Protein AF-C9R7N5-F1 (afdb_monomer)

Solvent-accessible surface area (backbone atoms only — not comparable to full-atom values): 5030 Å² total; per-residue (Å²): 132,84,88,84,88,86,80,94,76,95,68,97,68,70,79,69,51,72,64,61,51,51,50,54,52,50,52,49,51,51,36,51,52,50,32,52,52,30,48,52,46,50,78,70,49,58,80,91,46,45,68,59,29,52,51,50,31,54,51,31,52,52,50,45,53,50,51,52,52,48,32,59,76,58,67,59,68,88,73,76,78,131

Sequence (82 aa):
MMLEKETQGGNGAVFFRRAEREELLQEYRQALEAKAVCRCHFDFCDPEYTDATIFALGAAERRLAALIKTARKEKVTAWRRP

Mean predicted aligned error: 10.98 Å

Radius of gyration: 19.38 Å; Cα contacts (8 Å, |Δi|>4): 38; chains: 1; bounding box: 43×30×56 Å

Foldseek 3Di:
DDDDDDDDDDDPQPPDPPVNLVVLVVQLVVLVVQLVVLVVCCVPPDPVCNVVSVVSNVVSVVSNVVSVVVCVVNVRDPDDDD

Organism: Ammonifex degensii (strain DSM 10501 / KC4) (NCBI:txid429009)

Secondary structure (DSSP, 8-state):
-----------------HHHHHHHHHHHHHHHHHHHHHHHHHHH--GGGHHHHHHHHHHHHHHHHHHHHHHHHTT-------

pLDDT: mean 78.36, std 19.92, range [32.75, 95.44]

Structure (mmCIF, N/CA/C/O backbone):
data_AF-C9R7N5-F1
#
_entry.id   AF-C9R7N5-F1
#
loop_
_atom_site.group_PDB
_atom_site.id
_atom_site.type_symbol
_atom_site.label_atom_id
_atom_site.label_alt_id
_atom_site.label_comp_id
_atom_site.label_asym_id
_atom_site.label_entity_id
_atom_site.label_seq_id
_atom_site.pdbx_PDB_ins_code
_atom_site.Cartn_x
_atom_site.Cartn_y
_atom_site.Cartn_z
_atom_site.occupancy
_atom_site.B_iso_or_equiv
_atom_site.auth_seq_id
_atom_site.auth_comp_id
_atom_site.auth_asym_id
_atom_site.auth_atom_id
_atom_site.pdbx_PDB_model_num
ATOM 1 N N . MET A 1 1 ? -23.122 26.235 35.541 1.00 38.09 1 MET A N 1
ATOM 2 C CA . MET A 1 1 ? -23.996 25.045 35.542 1.00 38.09 1 MET A CA 1
ATOM 3 C C . MET A 1 1 ? -23.092 23.824 35.455 1.00 38.09 1 MET A C 1
ATOM 5 O O . MET A 1 1 ? -22.315 23.750 34.516 1.00 38.09 1 MET A O 1
ATOM 9 N N . MET A 1 2 ? -23.103 23.041 36.541 1.00 36.78 2 MET A N 1
ATOM 10 C CA . MET A 1 2 ? -22.671 21.643 36.776 1.00 36.78 2 MET A CA 1
ATOM 11 C C . MET A 1 2 ? -21.996 20.927 35.580 1.00 36.78 2 MET A C 1
ATOM 13 O O . MET A 1 2 ? -22.580 20.874 34.508 1.00 36.78 2 MET A O 1
ATOM 17 N N . LEU A 1 3 ? -20.718 20.513 35.624 1.00 55.22 3 LEU A N 1
ATOM 18 C CA . LEU A 1 3 ? -20.149 19.328 36.306 1.00 55.22 3 LEU A CA 1
ATOM 19 C C . LEU A 1 3 ? -20.970 18.048 36.102 1.00 55.22 3 LEU A C 1
ATOM 21 O O . LEU A 1 3 ? -21.868 17.795 36.889 1.00 55.22 3 LEU A O 1
ATOM 25 N N . GLU A 1 4 ? -20.557 17.211 35.147 1.00 49.91 4 GLU A N 1
ATOM 26 C CA . GLU A 1 4 ? -20.681 15.752 35.258 1.00 49.91 4 GLU A CA 1
ATOM 27 C C . GLU A 1 4 ? -19.364 15.106 34.801 1.00 49.91 4 GLU A C 1
ATOM 29 O O . GLU A 1 4 ? -19.048 14.977 33.618 1.00 49.91 4 GLU A O 1
ATOM 34 N N . LYS A 1 5 ? -18.538 14.783 35.800 1.00 62.00 5 LYS A N 1
ATOM 35 C CA . LYS A 1 5 ? -17.582 13.679 35.745 1.00 62.00 5 LYS A CA 1
ATOM 36 C C . LYS A 1 5 ? -18.371 12.429 36.102 1.00 62.00 5 LYS A C 1
ATOM 38 O O . LYS A 1 5 ? -19.011 12.482 37.138 1.00 62.00 5 LYS A O 1
ATOM 43 N N . GLU A 1 6 ? -18.242 11.357 35.324 1.00 47.25 6 GLU A N 1
ATOM 44 C CA . GLU A 1 6 ? -18.484 9.943 35.680 1.00 47.25 6 GLU A CA 1
ATOM 45 C C . GLU A 1 6 ? -18.457 9.152 34.353 1.00 47.25 6 GLU A C 1
ATOM 47 O O . GLU A 1 6 ? -18.992 9.612 33.357 1.00 47.25 6 GLU A O 1
ATOM 52 N N . THR A 1 7 ? -17.771 8.030 34.149 1.00 43.44 7 THR A N 1
ATOM 53 C CA . THR A 1 7 ? -17.228 7.001 35.038 1.00 43.44 7 THR A CA 1
ATOM 54 C C . THR A 1 7 ? -16.038 6.312 34.367 1.00 43.44 7 THR A C 1
ATOM 56 O O . THR A 1 7 ? -16.081 5.952 33.190 1.00 43.44 7 THR A O 1
ATOM 59 N N . GLN A 1 8 ? -15.005 6.049 35.158 1.00 52.94 8 GLN A N 1
ATOM 60 C CA . GLN A 1 8 ? -13.935 5.104 34.867 1.00 52.94 8 GLN A CA 1
ATOM 61 C C . GLN A 1 8 ? -14.491 3.676 35.042 1.00 52.94 8 GLN A C 1
ATOM 63 O O . GLN A 1 8 ? -14.876 3.300 36.145 1.00 52.94 8 GLN A O 1
ATOM 68 N N . GLY A 1 9 ? -14.563 2.893 33.961 1.00 38.97 9 GLY A N 1
ATOM 69 C CA . GLY A 1 9 ? -15.005 1.492 33.964 1.00 38.97 9 GLY A CA 1
ATOM 70 C C . GLY A 1 9 ? -14.084 0.650 33.082 1.00 38.97 9 GLY A C 1
ATOM 71 O O . GLY A 1 9 ? -13.933 0.921 31.894 1.00 38.97 9 GLY A O 1
ATOM 72 N N . GLY A 1 10 ? -13.394 -0.316 33.687 1.00 42.34 10 GLY A N 1
ATOM 73 C CA . GLY A 1 10 ? -12.275 -1.039 33.093 1.00 42.34 10 GLY A CA 1
ATOM 74 C C . GLY A 1 10 ? -12.637 -1.983 31.944 1.00 42.34 10 GLY A C 1
ATOM 75 O O . GLY A 1 10 ? -13.430 -2.903 32.101 1.00 42.34 10 GLY A O 1
ATOM 76 N N . ASN A 1 11 ? -11.983 -1.781 30.804 1.00 39.38 11 ASN A N 1
ATOM 77 C CA . ASN A 1 11 ? -11.327 -2.790 29.966 1.00 39.38 11 ASN A CA 1
ATOM 78 C C . ASN A 1 11 ? -10.721 -2.028 28.785 1.00 39.38 11 ASN A C 1
ATOM 80 O O . ASN A 1 11 ? -11.407 -1.199 28.199 1.00 39.38 11 ASN A O 1
ATOM 84 N N . GLY A 1 12 ? -9.447 -2.264 28.462 1.00 39.19 12 GLY A N 1
ATOM 85 C CA . GLY A 1 12 ? -8.651 -1.497 27.492 1.00 39.19 12 GLY A CA 1
ATOM 86 C C . GLY A 1 12 ? -9.132 -1.576 26.037 1.00 39.19 12 GLY A C 1
ATOM 87 O O . GLY A 1 12 ? -8.422 -2.072 25.169 1.00 39.19 12 GLY A O 1
ATOM 88 N N . ALA A 1 13 ? -10.336 -1.089 25.757 1.00 43.62 13 ALA A N 1
ATOM 89 C CA . ALA A 1 13 ? -10.768 -0.680 24.439 1.00 43.62 13 ALA A CA 1
ATOM 90 C C . ALA A 1 13 ? -10.378 0.790 24.298 1.00 43.62 13 ALA A C 1
ATOM 92 O O . ALA A 1 13 ? -10.988 1.670 24.904 1.00 43.62 13 ALA A O 1
ATOM 93 N N . VAL A 1 14 ? -9.314 1.044 23.543 1.00 51.62 14 VAL A N 1
ATOM 94 C CA . VAL A 1 14 ? -8.974 2.389 23.090 1.00 51.62 14 VAL A CA 1
ATOM 95 C C . VAL A 1 14 ? -10.172 2.875 22.272 1.00 51.62 14 VAL A C 1
ATOM 97 O O . VAL A 1 14 ? -10.403 2.420 21.154 1.00 51.62 14 VAL A O 1
ATOM 100 N N . PHE A 1 15 ? -11.010 3.726 22.862 1.00 51.28 15 PHE A N 1
ATOM 101 C CA . PHE A 1 15 ? -12.085 4.394 22.141 1.00 51.28 15 PHE A CA 1
ATOM 102 C C . PHE A 1 15 ? -11.434 5.419 21.213 1.00 51.28 15 PHE A C 1
ATOM 104 O O . PHE A 1 15 ? -11.199 6.558 21.607 1.00 51.28 15 PHE A O 1
ATOM 111 N N . PHE A 1 16 ? -11.109 5.000 19.989 1.00 57.69 16 PHE A N 1
ATOM 112 C CA . PHE A 1 16 ? -10.737 5.923 18.922 1.00 57.69 16 PHE A CA 1
ATOM 113 C C . PHE A 1 16 ? -11.857 6.952 18.765 1.00 57.69 16 PHE A C 1
ATOM 115 O O . PHE A 1 16 ? -13.027 6.587 18.583 1.00 5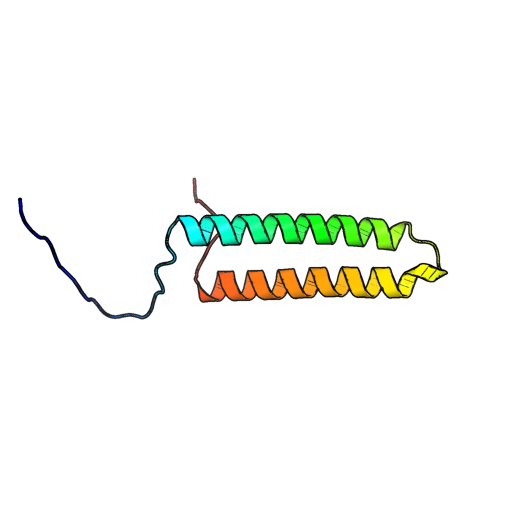7.69 16 PHE A O 1
ATOM 122 N N . ARG A 1 17 ? -11.519 8.243 18.841 1.00 69.06 17 ARG A N 1
ATOM 123 C CA . ARG A 1 17 ? -12.493 9.291 18.540 1.00 69.06 17 ARG A CA 1
ATOM 124 C C . ARG A 1 17 ? -12.946 9.120 17.097 1.00 69.06 17 ARG A C 1
ATOM 126 O O . ARG A 1 17 ? -12.203 8.671 16.226 1.00 69.06 17 ARG A O 1
ATOM 133 N N . ARG A 1 18 ? -14.193 9.503 16.829 1.00 70.25 18 ARG A N 1
ATOM 134 C CA . ARG A 1 18 ? -14.797 9.413 15.493 1.00 70.25 18 ARG A CA 1
ATOM 135 C C . ARG A 1 18 ? -13.906 10.025 14.399 1.00 70.25 18 ARG A C 1
ATOM 137 O O . ARG A 1 18 ? -13.812 9.434 13.331 1.00 70.25 18 ARG A O 1
ATOM 144 N N . ALA A 1 19 ? -13.225 11.131 14.706 1.00 74.75 19 ALA A N 1
ATOM 145 C CA . ALA A 1 19 ? -12.263 11.788 13.820 1.00 74.75 19 ALA A CA 1
ATOM 146 C C . ALA A 1 19 ? -11.052 10.897 13.483 1.00 74.75 19 ALA A C 1
ATOM 148 O O . ALA A 1 19 ? -10.769 10.672 12.316 1.00 74.75 19 ALA A O 1
ATOM 149 N N . GLU A 1 20 ? -10.412 10.292 14.486 1.00 77.00 20 GLU A N 1
ATOM 150 C CA . GLU A 1 20 ? -9.230 9.431 14.304 1.00 77.00 20 GLU A CA 1
ATOM 151 C C . GLU A 1 20 ? -9.573 8.159 13.497 1.00 77.00 20 GLU A C 1
ATOM 153 O O . GLU A 1 20 ? -8.767 7.646 12.721 1.00 77.00 20 GLU A O 1
ATOM 158 N N . ARG A 1 21 ? -10.809 7.651 13.630 1.00 79.44 21 ARG A N 1
ATOM 159 C CA . ARG A 1 21 ? -11.322 6.551 12.795 1.00 79.44 21 ARG A CA 1
ATOM 160 C C . ARG A 1 21 ? -11.548 6.980 11.343 1.00 79.44 21 ARG A C 1
ATOM 162 O O . ARG A 1 21 ? -11.295 6.191 10.435 1.00 79.44 21 ARG A O 1
ATOM 169 N N . GLU A 1 22 ? -12.077 8.179 11.122 1.00 83.31 22 GLU A N 1
ATOM 170 C CA . GLU A 1 22 ? -12.293 8.726 9.778 1.00 83.31 22 GLU A CA 1
ATOM 171 C C . GLU A 1 22 ? -10.953 9.005 9.075 1.00 83.31 22 GLU A C 1
ATOM 173 O O . GLU A 1 22 ? -10.803 8.632 7.911 1.00 83.31 22 GLU A O 1
ATOM 178 N N . GLU A 1 23 ? -9.953 9.513 9.799 1.00 86.88 23 GLU A N 1
ATOM 179 C CA . GLU A 1 23 ? -8.576 9.682 9.315 1.00 86.88 23 GLU A CA 1
ATOM 180 C C . GLU A 1 23 ? -7.942 8.347 8.906 1.00 86.88 23 GLU A C 1
ATOM 182 O O . GLU A 1 23 ? -7.443 8.220 7.789 1.00 86.88 23 GLU A O 1
ATOM 187 N N . LEU A 1 24 ? -8.037 7.312 9.751 1.00 86.31 24 LEU A N 1
ATOM 188 C CA . LEU A 1 24 ? -7.490 5.987 9.435 1.00 86.31 24 LEU A CA 1
ATOM 189 C C . LEU A 1 24 ? -8.145 5.374 8.184 1.00 86.31 24 LEU A C 1
ATOM 191 O O . LEU A 1 24 ? -7.481 4.730 7.369 1.00 86.31 24 LEU A O 1
ATOM 195 N N . LEU A 1 25 ? -9.456 5.570 8.013 1.00 86.69 25 LEU A N 1
ATOM 196 C CA . LEU A 1 25 ? -10.179 5.122 6.820 1.00 86.69 25 LEU A CA 1
ATOM 197 C C . LEU A 1 25 ? -9.771 5.911 5.570 1.00 86.69 25 LEU A C 1
ATOM 199 O O . LEU A 1 25 ? -9.676 5.324 4.490 1.00 86.69 25 LEU A O 1
ATOM 203 N N . GLN A 1 26 ? -9.541 7.217 5.697 1.00 89.69 26 GLN A N 1
ATOM 204 C CA . GLN A 1 26 ? -9.052 8.049 4.602 1.00 89.69 26 GLN A CA 1
ATOM 205 C C . GLN A 1 26 ? -7.642 7.627 4.184 1.00 89.69 26 GLN A C 1
ATOM 207 O O . GLN A 1 26 ? -7.400 7.418 2.996 1.00 89.69 26 GLN A O 1
ATOM 212 N N . GLU A 1 27 ? -6.746 7.414 5.146 1.00 90.38 27 GLU A N 1
ATOM 213 C CA . GLU A 1 27 ? -5.385 6.959 4.877 1.00 90.38 27 GLU A CA 1
ATOM 214 C C . GLU A 1 27 ? -5.378 5.572 4.218 1.00 90.38 27 GLU A C 1
ATOM 216 O O . GLU A 1 27 ? -4.640 5.331 3.263 1.00 90.38 27 GLU A O 1
ATOM 221 N N . TYR A 1 28 ? -6.259 4.667 4.653 1.00 90.19 28 TYR A N 1
ATOM 222 C CA . TYR A 1 28 ? -6.434 3.366 4.009 1.00 90.19 28 TYR A CA 1
ATOM 223 C C . TYR A 1 28 ? -6.865 3.486 2.540 1.00 90.19 28 TYR A C 1
ATOM 225 O O . TYR A 1 28 ? -6.321 2.792 1.680 1.00 90.19 28 TYR A O 1
ATOM 233 N N . ARG A 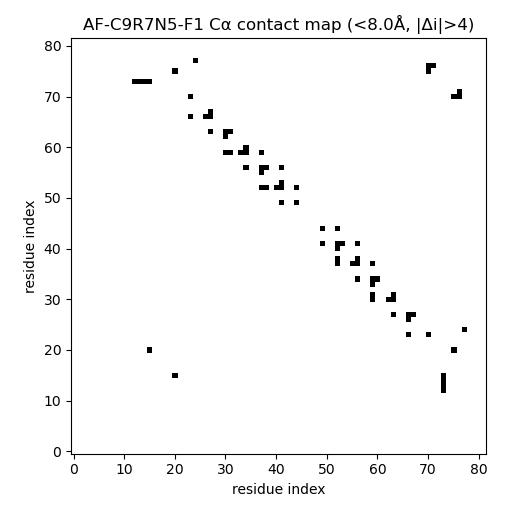1 29 ? -7.809 4.383 2.227 1.00 91.12 29 ARG A N 1
ATOM 234 C CA . ARG A 1 29 ? -8.247 4.635 0.843 1.00 91.12 29 ARG A CA 1
ATOM 235 C C . ARG A 1 29 ? -7.120 5.209 -0.012 1.00 91.12 29 ARG A C 1
ATOM 237 O O . ARG A 1 29 ? -6.896 4.713 -1.110 1.00 91.12 29 ARG A O 1
ATOM 244 N N . GLN A 1 30 ? -6.380 6.183 0.513 1.00 92.94 30 GLN A N 1
ATOM 245 C CA . GLN A 1 30 ? -5.218 6.758 -0.171 1.00 92.94 30 GLN A CA 1
ATOM 246 C C . GLN A 1 30 ? -4.134 5.705 -0.427 1.00 92.94 30 GLN A C 1
ATOM 248 O O . GLN A 1 30 ? -3.552 5.660 -1.505 1.00 92.94 30 GLN A O 1
ATOM 253 N N . ALA A 1 31 ? -3.886 4.811 0.533 1.00 91.81 31 ALA A N 1
ATOM 254 C CA . ALA A 1 31 ? -2.924 3.728 0.364 1.00 91.81 31 ALA A CA 1
ATOM 255 C C . ALA A 1 31 ? -3.371 2.700 -0.696 1.00 91.81 31 ALA A C 1
ATOM 257 O O . ALA A 1 31 ? -2.530 2.161 -1.417 1.00 91.81 31 ALA A O 1
ATOM 258 N N . LEU A 1 32 ? -4.678 2.436 -0.821 1.00 93.75 32 LEU A N 1
ATOM 259 C CA . LEU A 1 32 ? -5.224 1.592 -1.890 1.00 93.75 32 LEU A CA 1
ATOM 260 C C . LEU A 1 32 ? -5.050 2.234 -3.268 1.00 93.75 32 LEU A C 1
ATOM 262 O O . LEU A 1 32 ? -4.625 1.559 -4.203 1.00 93.75 32 LEU A O 1
ATOM 266 N N . GLU A 1 33 ? -5.345 3.527 -3.382 1.00 94.44 33 GLU A N 1
ATOM 267 C CA . GLU A 1 33 ? -5.153 4.286 -4.618 1.00 94.44 33 GLU A CA 1
ATOM 268 C C . GLU A 1 33 ? -3.673 4.325 -5.017 1.00 94.44 33 GLU A C 1
ATOM 270 O O . GLU A 1 33 ? -3.327 3.979 -6.144 1.00 94.44 33 GLU A O 1
ATOM 275 N N . ALA A 1 34 ? -2.781 4.613 -4.065 1.00 92.06 34 ALA A N 1
ATOM 276 C CA . ALA A 1 34 ? -1.340 4.580 -4.287 1.00 92.06 34 ALA A CA 1
ATOM 277 C C . ALA A 1 34 ? -0.866 3.201 -4.770 1.00 92.06 34 ALA A C 1
ATOM 279 O O . ALA A 1 34 ? -0.084 3.119 -5.713 1.00 92.06 34 ALA A O 1
ATOM 280 N N . LYS A 1 35 ? -1.377 2.105 -4.187 1.00 94.38 35 LYS A N 1
ATOM 281 C CA . LYS A 1 35 ? -1.071 0.750 -4.667 1.00 94.38 35 LYS A CA 1
ATOM 282 C C . LYS A 1 35 ? -1.531 0.544 -6.114 1.00 94.38 35 LYS A C 1
ATOM 284 O O . LYS A 1 35 ? -0.787 -0.047 -6.894 1.00 94.38 35 LYS A O 1
ATOM 289 N N . ALA A 1 36 ? -2.732 0.998 -6.471 1.00 94.44 36 ALA A N 1
ATOM 290 C CA . ALA A 1 36 ? -3.248 0.875 -7.833 1.00 94.44 36 ALA A CA 1
ATOM 291 C C . ALA A 1 36 ? -2.377 1.644 -8.840 1.00 94.44 36 ALA A C 1
ATOM 293 O O . ALA A 1 36 ? -2.034 1.109 -9.893 1.00 94.44 36 ALA A O 1
ATOM 294 N N . VAL A 1 37 ? -1.939 2.852 -8.477 1.00 93.81 37 VAL A N 1
ATOM 295 C CA . VAL A 1 37 ? -1.018 3.663 -9.284 1.00 93.81 37 VAL A CA 1
ATOM 296 C C . VAL A 1 37 ? 0.348 2.986 -9.414 1.00 93.81 37 VAL A C 1
ATOM 298 O O . VAL A 1 37 ? 0.842 2.829 -10.527 1.00 93.81 37 VAL A O 1
ATOM 301 N N . CYS A 1 38 ? 0.939 2.498 -8.317 1.00 92.69 38 CYS A N 1
ATOM 302 C CA . CYS A 1 38 ? 2.201 1.753 -8.367 1.00 92.69 38 CYS A CA 1
ATOM 303 C C . CYS A 1 38 ? 2.096 0.493 -9.232 1.00 92.69 38 CYS A C 1
ATOM 305 O O . CYS A 1 38 ? 3.053 0.151 -9.921 1.00 92.69 38 CYS A O 1
ATOM 307 N N . ARG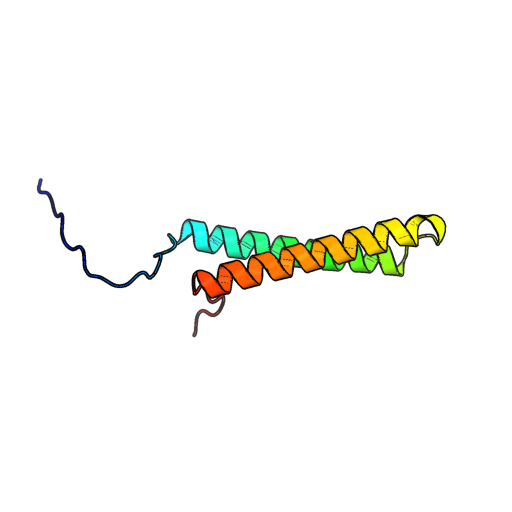 A 1 39 ? 0.945 -0.190 -9.217 1.00 93.88 39 ARG A N 1
ATOM 308 C CA . ARG A 1 39 ? 0.719 -1.354 -10.073 1.00 93.88 39 ARG A CA 1
ATOM 309 C C . ARG A 1 39 ? 0.680 -0.965 -11.549 1.00 93.88 39 ARG A C 1
ATOM 311 O O . ARG A 1 39 ? 1.362 -1.599 -12.340 1.00 93.88 39 ARG A O 1
ATOM 318 N N . CYS A 1 40 ? -0.045 0.099 -11.886 1.00 93.94 40 CYS A N 1
ATOM 319 C CA . CYS A 1 40 ? -0.062 0.654 -13.236 1.00 93.94 40 CYS A CA 1
ATOM 320 C C . CYS A 1 40 ? 1.358 1.023 -13.698 1.00 93.94 40 CYS A C 1
ATOM 322 O O . CYS A 1 40 ? 1.790 0.612 -14.767 1.00 93.94 40 CYS A O 1
ATOM 324 N N . HIS A 1 41 ? 2.133 1.714 -12.857 1.00 92.25 41 HIS A N 1
ATOM 325 C CA . HIS A 1 41 ? 3.524 2.029 -13.178 1.00 92.25 41 HIS A CA 1
ATOM 326 C C . HIS A 1 41 ? 4.380 0.786 -13.380 1.00 92.25 41 HIS A C 1
ATOM 328 O O . HIS A 1 41 ? 5.181 0.777 -14.297 1.00 92.25 41 HIS A O 1
ATOM 334 N N . PHE A 1 42 ? 4.215 -0.262 -12.576 1.00 92.06 42 PHE A N 1
ATOM 335 C CA . PHE A 1 42 ? 4.930 -1.517 -12.798 1.00 92.06 42 PHE A CA 1
ATOM 336 C C . PHE A 1 42 ? 4.562 -2.157 -14.146 1.00 92.06 42 PHE A C 1
ATOM 338 O O . PHE A 1 42 ? 5.451 -2.581 -14.877 1.00 92.06 42 PHE A O 1
ATOM 345 N N . ASP A 1 43 ? 3.274 -2.175 -14.498 1.00 92.94 43 ASP A N 1
ATOM 346 C CA . ASP A 1 43 ? 2.785 -2.802 -15.730 1.00 92.94 43 ASP A CA 1
ATOM 347 C C . ASP A 1 43 ? 3.232 -2.046 -17.007 1.00 92.94 43 ASP A C 1
ATOM 349 O O . ASP A 1 43 ? 3.355 -2.665 -18.064 1.00 92.94 43 ASP A O 1
ATOM 353 N N . PHE A 1 44 ? 3.497 -0.733 -16.919 1.00 93.69 44 PHE A N 1
ATOM 354 C CA . PHE A 1 44 ? 3.867 0.123 -18.062 1.00 93.69 44 PHE A CA 1
ATOM 355 C C . PHE A 1 44 ? 5.258 0.774 -17.965 1.00 93.69 44 PHE A C 1
ATOM 357 O O . PHE A 1 44 ? 5.569 1.641 -18.780 1.00 93.69 44 PHE A O 1
ATOM 364 N N . CYS A 1 45 ? 6.084 0.426 -16.975 1.00 92.56 45 CYS A N 1
ATOM 365 C CA . CYS A 1 45 ? 7.416 1.022 -16.855 1.00 92.56 45 CYS A CA 1
ATOM 366 C C . CYS A 1 45 ? 8.394 0.476 -17.888 1.00 92.56 45 CYS A C 1
ATOM 368 O O . CYS A 1 45 ? 8.335 -0.692 -18.277 1.00 92.56 45 CYS A O 1
ATOM 370 N N . ASP A 1 46 ? 9.345 1.324 -18.273 1.00 94.12 46 ASP A N 1
ATOM 371 C CA . ASP A 1 46 ? 10.502 0.871 -19.027 1.00 94.12 46 ASP A CA 1
ATOM 372 C C . ASP A 1 46 ? 11.333 -0.111 -18.181 1.00 94.12 46 ASP A C 1
ATOM 374 O O . ASP A 1 46 ? 11.422 0.042 -16.953 1.00 94.12 46 ASP A O 1
ATOM 378 N N . PRO A 1 47 ? 11.990 -1.105 -18.807 1.00 93.56 47 PRO A N 1
ATOM 379 C CA . PRO A 1 47 ? 12.764 -2.119 -18.092 1.00 93.56 47 PRO A CA 1
ATOM 380 C C . PRO A 1 47 ? 13.805 -1.542 -17.123 1.00 93.56 47 PRO A C 1
ATOM 382 O O . PRO A 1 47 ? 14.037 -2.113 -16.060 1.00 93.56 47 PRO A O 1
ATOM 385 N N . GLU A 1 48 ? 14.383 -0.383 -17.443 1.00 95.44 48 GLU A N 1
ATOM 386 C CA . GLU A 1 48 ? 15.365 0.307 -16.597 1.00 95.44 48 GLU A CA 1
ATOM 387 C C . GLU A 1 48 ? 14.803 0.791 -15.246 1.00 95.44 48 GLU A C 1
ATOM 389 O O . GLU A 1 48 ? 15.557 0.950 -14.288 1.00 95.44 48 GLU A O 1
ATOM 394 N N . TYR A 1 49 ? 13.482 0.972 -15.135 1.00 92.50 49 TYR A N 1
ATOM 395 C CA . TYR A 1 49 ? 12.804 1.422 -13.914 1.00 92.50 49 TYR A CA 1
ATOM 396 C C . TYR A 1 49 ? 12.092 0.295 -13.157 1.00 92.50 49 TYR A C 1
ATOM 398 O O . TYR A 1 49 ? 11.445 0.556 -12.139 1.00 92.50 49 TYR A O 1
ATOM 406 N N . THR A 1 50 ? 12.225 -0.956 -13.608 1.00 93.00 50 THR A N 1
ATOM 407 C CA . THR A 1 50 ? 11.520 -2.109 -13.021 1.00 93.00 50 THR A CA 1
ATOM 408 C C . THR A 1 50 ? 11.837 -2.282 -11.532 1.00 93.00 50 THR A C 1
ATOM 410 O O . THR A 1 50 ? 10.936 -2.485 -10.721 1.00 93.00 50 THR A O 1
ATOM 413 N N . ASP A 1 51 ? 13.097 -2.121 -11.125 1.00 94.81 51 ASP A N 1
ATOM 414 C CA . ASP A 1 51 ? 13.476 -2.243 -9.711 1.00 94.81 51 ASP A CA 1
ATOM 415 C C . ASP A 1 51 ? 12.824 -1.158 -8.841 1.00 94.81 51 ASP A C 1
ATOM 417 O O . ASP A 1 51 ? 12.362 -1.423 -7.725 1.00 94.81 51 ASP A O 1
ATOM 421 N N . ALA A 1 52 ? 12.730 0.068 -9.365 1.00 94.19 52 ALA A N 1
ATOM 422 C CA . ALA A 1 52 ? 12.105 1.184 -8.668 1.00 94.19 52 ALA A CA 1
ATOM 423 C C . ALA A 1 52 ? 10.592 0.972 -8.509 1.00 94.19 52 ALA A C 1
ATOM 425 O O . ALA A 1 52 ? 10.043 1.219 -7.430 1.00 94.19 52 ALA A O 1
ATOM 426 N N . THR A 1 53 ? 9.912 0.470 -9.544 1.00 93.69 53 THR A N 1
ATOM 427 C CA . THR A 1 53 ? 8.470 0.195 -9.487 1.00 93.69 53 THR A CA 1
ATOM 428 C C . THR A 1 53 ? 8.147 -1.006 -8.597 1.00 93.69 53 THR A C 1
ATOM 430 O O . THR A 1 53 ? 7.188 -0.933 -7.825 1.00 93.69 53 THR A O 1
ATOM 433 N N . ILE A 1 54 ? 8.982 -2.054 -8.588 1.00 94.31 54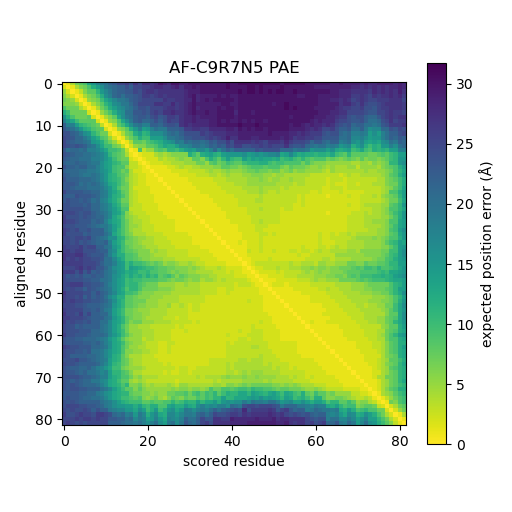 ILE A N 1
ATOM 434 C CA . ILE A 1 54 ? 8.885 -3.170 -7.628 1.00 94.31 54 ILE A CA 1
ATOM 435 C C . ILE A 1 54 ? 9.028 -2.656 -6.194 1.00 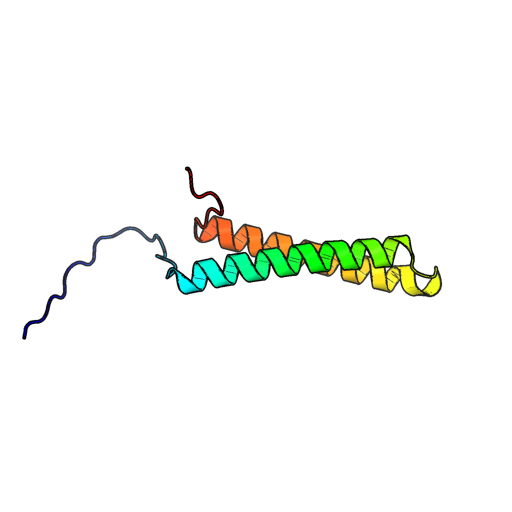94.31 54 ILE A C 1
ATOM 437 O O . ILE A 1 54 ? 8.212 -2.986 -5.326 1.00 94.31 54 ILE A O 1
ATOM 441 N N . PHE A 1 55 ? 10.042 -1.827 -5.930 1.00 95.06 55 PHE A N 1
ATOM 442 C CA . PHE A 1 55 ? 10.254 -1.257 -4.604 1.00 95.06 55 PHE A CA 1
ATOM 443 C C . PHE A 1 55 ? 9.054 -0.412 -4.153 1.00 95.06 55 PHE A C 1
ATOM 445 O O . PHE A 1 55 ? 8.569 -0.585 -3.029 1.00 95.06 55 PHE A O 1
ATOM 452 N N . ALA A 1 56 ? 8.551 0.462 -5.030 1.00 93.25 56 ALA A N 1
ATOM 453 C CA . ALA A 1 56 ? 7.408 1.327 -4.756 1.00 93.25 56 ALA A CA 1
ATOM 454 C C . ALA A 1 56 ? 6.129 0.521 -4.481 1.00 93.25 56 ALA A C 1
ATOM 456 O O . ALA A 1 56 ? 5.442 0.771 -3.485 1.00 93.25 56 ALA A O 1
ATOM 457 N N . LEU A 1 57 ? 5.847 -0.499 -5.298 1.00 93.94 57 LEU A N 1
ATOM 458 C CA . LEU A 1 57 ? 4.707 -1.391 -5.100 1.00 93.94 57 LEU A CA 1
ATOM 459 C C . LEU A 1 57 ? 4.811 -2.132 -3.760 1.00 93.94 57 LEU A C 1
ATOM 461 O O . LEU A 1 57 ? 3.864 -2.123 -2.972 1.00 93.94 57 LEU A O 1
ATOM 465 N N . GLY A 1 58 ? 5.982 -2.694 -3.448 1.00 94.44 58 GLY A N 1
ATOM 466 C CA . GLY A 1 58 ? 6.220 -3.363 -2.170 1.00 94.44 58 GLY A CA 1
ATOM 467 C C . GLY A 1 58 ? 6.087 -2.422 -0.966 1.00 94.44 58 GLY A C 1
ATOM 468 O O . GLY A 1 58 ? 5.587 -2.821 0.089 1.00 94.44 58 GLY A O 1
ATOM 469 N N . ALA A 1 59 ? 6.492 -1.157 -1.097 1.00 94.50 59 ALA A N 1
ATOM 470 C CA . ALA A 1 59 ? 6.305 -0.149 -0.056 1.00 94.50 59 ALA A CA 1
ATOM 4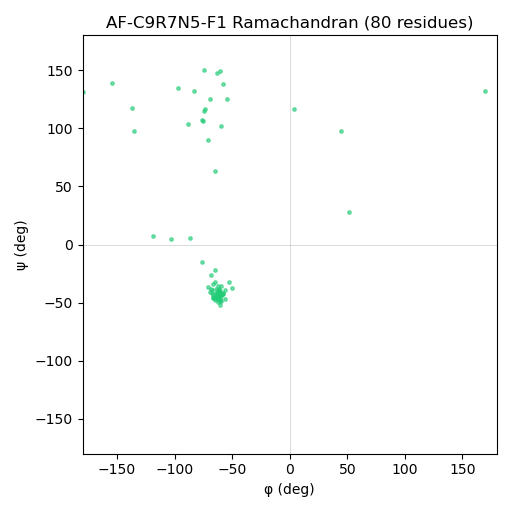71 C C . ALA A 1 59 ? 4.817 0.177 0.171 1.00 94.50 59 ALA A C 1
ATOM 473 O O . ALA A 1 59 ? 4.377 0.227 1.324 1.00 94.50 59 ALA A O 1
ATOM 474 N N . ALA A 1 60 ? 4.033 0.324 -0.902 1.00 92.75 60 ALA A N 1
ATOM 475 C CA . ALA A 1 60 ? 2.590 0.544 -0.820 1.00 92.75 60 ALA A CA 1
ATOM 476 C C . ALA A 1 60 ? 1.869 -0.634 -0.136 1.00 92.75 60 ALA A C 1
ATOM 478 O O . ALA A 1 60 ? 1.030 -0.433 0.747 1.00 92.75 60 ALA A O 1
ATOM 479 N N . GLU A 1 61 ? 2.244 -1.873 -0.465 1.00 93.69 61 GLU A N 1
ATOM 480 C CA . GLU A 1 61 ? 1.687 -3.075 0.168 1.00 93.69 61 GLU A CA 1
ATOM 481 C C . GLU A 1 61 ? 2.020 -3.171 1.660 1.00 93.69 61 GLU A C 1
ATOM 483 O O . GLU A 1 61 ? 1.137 -3.460 2.474 1.00 93.69 61 GLU A O 1
ATOM 488 N N . ARG A 1 62 ? 3.265 -2.865 2.049 1.00 95.12 62 ARG A N 1
ATOM 489 C CA . ARG A 1 62 ? 3.659 -2.813 3.466 1.00 95.12 62 ARG A CA 1
ATOM 490 C C . ARG A 1 62 ? 2.873 -1.754 4.238 1.00 95.12 62 ARG A C 1
ATOM 492 O O . ARG A 1 62 ? 2.452 -2.022 5.365 1.00 95.12 62 ARG A O 1
ATOM 499 N N . ARG A 1 63 ? 2.627 -0.584 3.638 1.00 93.12 63 ARG A N 1
ATOM 500 C CA . ARG A 1 63 ? 1.813 0.475 4.255 1.00 93.12 63 ARG A CA 1
ATOM 501 C C . ARG A 1 63 ? 0.369 0.021 4.470 1.00 93.12 63 ARG A C 1
ATOM 503 O O . ARG A 1 63 ? -0.156 0.184 5.568 1.00 93.12 63 ARG A O 1
ATOM 510 N N . LEU A 1 64 ? -0.243 -0.626 3.478 1.00 92.94 64 LEU A N 1
ATOM 511 C CA . LEU A 1 64 ? -1.580 -1.214 3.621 1.00 92.94 64 LEU A CA 1
ATOM 512 C C . LEU A 1 64 ? -1.633 -2.269 4.730 1.00 92.94 64 LEU A C 1
ATOM 514 O O . LEU A 1 64 ? -2.554 -2.257 5.547 1.00 92.94 64 LEU A O 1
ATOM 518 N N . ALA A 1 65 ? -0.639 -3.155 4.803 1.00 92.56 65 ALA A N 1
ATOM 519 C CA . ALA A 1 65 ? -0.565 -4.164 5.855 1.00 92.56 65 ALA A CA 1
ATOM 520 C C . ALA A 1 65 ? -0.461 -3.531 7.254 1.00 92.56 65 ALA A C 1
ATOM 522 O O . ALA A 1 65 ? -1.142 -3.975 8.183 1.00 92.56 65 ALA A O 1
ATOM 523 N N . ALA A 1 66 ? 0.342 -2.471 7.400 1.00 92.12 66 ALA A N 1
ATOM 524 C CA . ALA A 1 66 ? 0.455 -1.717 8.645 1.00 92.12 66 ALA A CA 1
ATOM 525 C C . ALA A 1 66 ? -0.882 -1.069 9.040 1.00 92.12 66 ALA A C 1
ATOM 527 O O . ALA A 1 66 ? -1.328 -1.250 10.171 1.00 92.12 66 ALA A O 1
ATOM 528 N N . LEU A 1 67 ? -1.567 -0.409 8.100 1.00 90.50 67 LEU A N 1
ATOM 529 C CA . LEU A 1 67 ? -2.872 0.218 8.338 1.00 90.50 67 LEU A CA 1
ATOM 530 C C . LEU A 1 67 ? -3.946 -0.801 8.731 1.00 90.50 67 LEU A C 1
ATOM 532 O O . LEU A 1 67 ? -4.695 -0.571 9.676 1.00 90.50 67 LEU A O 1
ATOM 536 N N . ILE A 1 68 ? -3.988 -1.964 8.073 1.00 88.75 68 ILE A N 1
ATOM 537 C CA . ILE A 1 68 ? -4.910 -3.053 8.433 1.00 88.75 68 ILE A CA 1
ATOM 538 C C . ILE A 1 68 ? -4.599 -3.585 9.835 1.00 88.75 68 ILE A C 1
ATOM 540 O O . ILE A 1 68 ? -5.517 -3.854 10.612 1.00 88.75 68 ILE A O 1
ATOM 544 N N . LYS A 1 69 ? -3.316 -3.744 10.180 1.00 90.31 69 LYS A N 1
ATOM 545 C CA . LYS A 1 69 ? -2.901 -4.189 11.516 1.00 90.31 69 LYS A CA 1
ATOM 546 C C . LY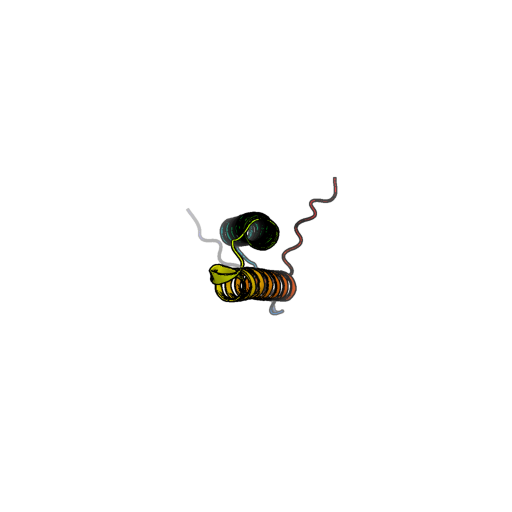S A 1 69 ? -3.327 -3.184 12.588 1.00 90.31 69 LYS A C 1
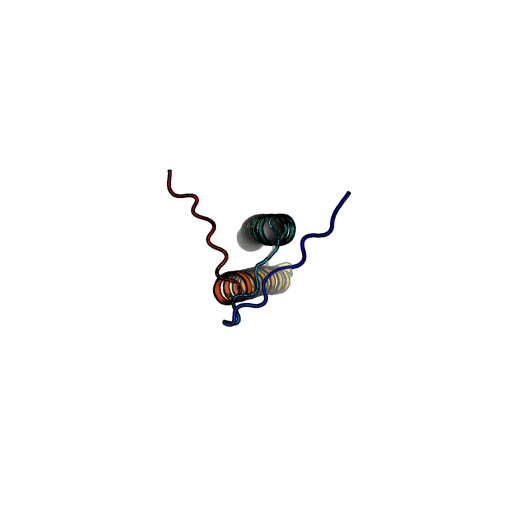ATOM 548 O O . LYS A 1 69 ? -3.870 -3.606 13.608 1.00 90.31 69 LYS A O 1
ATOM 553 N N . THR A 1 70 ? -3.146 -1.888 12.334 1.00 86.94 70 THR A N 1
ATOM 554 C CA . THR A 1 70 ? -3.632 -0.810 13.203 1.00 86.94 70 THR A CA 1
ATOM 555 C C . THR A 1 70 ? -5.152 -0.864 13.324 1.00 86.94 70 THR A C 1
ATOM 557 O O . THR A 1 70 ? -5.660 -1.007 14.428 1.00 86.94 70 THR A O 1
ATOM 560 N N . ALA A 1 71 ? -5.894 -0.900 12.215 1.00 84.50 71 ALA A N 1
ATOM 561 C CA . ALA A 1 71 ? -7.355 -0.974 12.240 1.00 84.50 71 ALA A CA 1
ATOM 562 C C . ALA A 1 71 ? -7.881 -2.185 13.035 1.00 84.50 71 ALA A C 1
ATOM 564 O O . ALA A 1 71 ? -8.838 -2.057 13.795 1.00 84.50 71 ALA A O 1
ATOM 565 N N . ARG A 1 72 ? -7.231 -3.354 12.919 1.00 84.38 72 ARG A N 1
ATOM 566 C CA . ARG A 1 72 ? -7.572 -4.552 13.707 1.00 84.38 72 ARG A CA 1
ATOM 567 C C . ARG A 1 72 ? -7.305 -4.368 15.197 1.00 84.38 72 ARG A C 1
ATOM 569 O O . ARG A 1 72 ? -8.160 -4.732 16.001 1.00 84.38 72 ARG A O 1
ATOM 576 N N . LYS A 1 73 ? -6.142 -3.817 15.561 1.00 83.62 73 LYS A N 1
ATOM 577 C CA . LYS A 1 73 ? -5.781 -3.528 16.957 1.00 83.62 73 LYS A CA 1
ATOM 578 C C . LYS A 1 73 ? -6.798 -2.583 17.597 1.00 83.62 73 LYS A C 1
ATOM 580 O O . LYS A 1 73 ? -7.263 -2.840 18.702 1.00 83.62 73 LYS A O 1
ATOM 585 N N . GLU A 1 74 ? -7.198 -1.564 16.849 1.00 77.81 74 GLU A N 1
ATOM 586 C CA . GLU A 1 74 ? -8.122 -0.523 17.297 1.00 77.81 74 GLU A CA 1
ATOM 587 C C . GLU A 1 74 ? -9.602 -0.901 17.093 1.00 77.81 74 GLU A C 1
ATOM 589 O O . GLU A 1 74 ? -10.496 -0.088 17.316 1.00 77.81 74 GLU A O 1
ATOM 594 N N . LYS A 1 75 ? -9.889 -2.142 16.660 1.00 79.38 75 LYS A N 1
ATOM 595 C CA . LYS A 1 75 ? -11.243 -2.662 16.371 1.00 79.38 75 LYS A CA 1
ATOM 596 C C . LYS A 1 75 ? -12.065 -1.756 15.440 1.00 79.38 75 LYS A C 1
ATOM 598 O O . LYS A 1 75 ? -13.296 -1.760 15.470 1.00 79.38 75 LYS A O 1
ATOM 603 N N . VAL A 1 76 ? -11.388 -1.008 14.574 1.00 72.69 76 VAL A N 1
ATOM 604 C CA . VAL A 1 76 ? -12.006 -0.150 13.568 1.00 72.69 76 VAL A CA 1
ATOM 605 C C . VAL A 1 76 ? -12.516 -1.032 12.434 1.00 72.69 76 VAL A C 1
ATOM 607 O O . VAL A 1 76 ? -11.753 -1.562 11.630 1.00 72.69 76 VAL A O 1
ATOM 610 N N . THR A 1 77 ? -13.834 -1.188 12.351 1.00 68.38 77 THR A N 1
ATOM 611 C CA . THR A 1 77 ? -14.496 -1.862 11.231 1.00 68.38 77 THR A CA 1
ATOM 612 C C . THR A 1 77 ? -14.983 -0.818 10.229 1.00 68.38 77 THR A C 1
ATOM 614 O O . T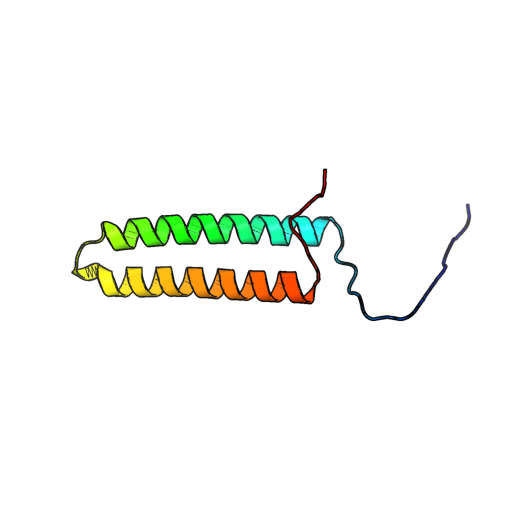HR A 1 77 ? -15.556 0.194 10.618 1.00 68.38 77 THR A O 1
ATOM 617 N N . ALA A 1 78 ? -14.760 -1.025 8.929 1.00 61.38 78 ALA A N 1
ATOM 618 C CA . ALA A 1 78 ? -15.290 -0.135 7.885 1.00 61.38 78 ALA A CA 1
ATOM 619 C C . ALA A 1 78 ? -16.797 -0.357 7.619 1.00 61.38 78 ALA A C 1
ATOM 621 O O . ALA A 1 78 ? -17.455 0.491 7.020 1.00 61.38 78 ALA A O 1
ATOM 622 N N . TRP A 1 79 ? -17.357 -1.474 8.094 1.00 52.47 79 TRP A N 1
ATOM 623 C CA . TRP A 1 79 ? -18.766 -1.826 7.937 1.00 52.47 79 TRP A CA 1
ATOM 624 C C . TRP A 1 79 ? -19.647 -0.997 8.882 1.00 52.47 79 TRP A C 1
ATOM 626 O O . TRP A 1 79 ? -19.709 -1.273 10.079 1.00 52.47 79 TRP A O 1
ATOM 636 N N . ARG A 1 80 ? -20.390 -0.017 8.353 1.00 44.84 80 ARG A N 1
ATOM 637 C CA . ARG A 1 80 ? -21.729 0.247 8.899 1.00 44.84 80 ARG A CA 1
ATOM 638 C C . ARG A 1 80 ? -22.601 -0.910 8.413 1.00 44.84 80 ARG A C 1
ATOM 640 O O . ARG A 1 80 ? -22.742 -1.075 7.204 1.00 44.84 80 ARG A O 1
ATOM 647 N N . ARG A 1 81 ? -23.137 -1.734 9.320 1.00 32.75 81 ARG A N 1
ATOM 648 C CA . ARG A 1 81 ? -24.325 -2.524 8.961 1.00 32.75 81 ARG A CA 1
ATOM 649 C C . ARG A 1 81 ? -25.421 -1.523 8.545 1.00 32.75 81 ARG A C 1
ATOM 651 O O . ARG A 1 81 ? -25.487 -0.475 9.195 1.00 32.75 81 ARG A O 1
ATOM 658 N N . PRO A 1 82 ? -26.190 -1.791 7.475 1.00 41.34 82 PRO A N 1
ATOM 659 C CA . PRO A 1 82 ? -27.437 -1.070 7.243 1.00 41.34 82 PRO A CA 1
ATOM 660 C C . PRO A 1 82 ? -28.365 -1.192 8.458 1.00 41.34 82 PRO A C 1
ATOM 662 O O . PRO A 1 82 ? -28.255 -2.211 9.186 1.00 41.34 82 PRO A O 1
#

Nearest PDB structures (foldseek):
  4o9p-assembly2_A  TM=7.492E-01  e=1.719E+00  Thermus thermophilus HB27
  4o9u-assembly1_A  TM=7.165E-01  e=5.140E+00  Thermus thermophilus HB27
  2elb-assembly1_A-2  TM=7.153E-01  e=7.870E+00  Homo sapiens
  3tul-assembly5_B  TM=4.886E-01  e=4.837E+00  Salmonella enterica subsp. enterica serovar Typhimurium